Protein AF-A0AAV9F7R6-F1 (afdb_monomer)

Sequence (151 aa):
MGHPSGPFRALPHYHARNLSLARLCALHGFGSPLATPRRVFDAVLFNNEIDLLELRWRELLPHVTTFLLVESNSTFTSRPKPLFFAENQKRFEFAAPKVVYGTVALDGMPVGSDPFLLESKRRGAMNSLLRRSGIASGDLLTHNTKQVRGA

Foldseek 3Di:
DDDPPDDDDDQDQDDDPPDDPQVNCVVNVHHGDDPDDAAEEEEDEDEAPVVVVLVVCVVCVVPHQAYEYEYELADLQRHGHDRNCVVVVVSVPVCVVRYQYYYDYPPPQDRRHDSVVVVVSSVVRSVVSCVPNPDDPRHHYHYDDDPPPDD

InterPro domains:
  IPR006813 Glycosyl transferase, family 17 [PF04724] (3-141)
  IPR006813 Glycosyl transferase, family 17 [PTHR12224] (4-143)

Mean predicted aligned error: 7.44 Å

Secondary structure (DSSP, 8-state):
-PPPSS----------TTS-HHHHHHHTT--PPPSSPPPEEEEEEESS-HHHHHHHHHHHTTT-SEEEEEEESB-TTS-B---HHHHTGGGGTTTGGGEEEEEE--TTPPTT--HHHHHHHHHHHHHHHHHHTT--TT-EEEEE-------

Structure (mmCIF, N/CA/C/O backbone):
data_AF-A0AAV9F7R6-F1
#
_entry.id   AF-A0AAV9F7R6-F1
#
loop_
_atom_site.group_PDB
_atom_site.id
_atom_site.type_symbol
_atom_site.label_atom_id
_atom_site.label_alt_id
_atom_site.label_comp_id
_atom_site.label_asym_id
_atom_site.label_entity_id
_atom_site.label_seq_id
_atom_site.pdbx_PDB_ins_code
_atom_site.Cartn_x
_atom_site.Cartn_y
_atom_site.Cartn_z
_atom_site.occupancy
_atom_site.B_iso_or_equiv
_atom_site.auth_seq_id
_atom_site.auth_comp_id
_atom_site.auth_asym_id
_atom_site.auth_atom_id
_atom_site.pdbx_PDB_model_num
ATOM 1 N N . MET A 1 1 ? -32.924 -6.374 -16.889 1.00 46.91 1 MET A N 1
ATOM 2 C CA . MET A 1 1 ? -32.379 -6.103 -15.541 1.00 46.91 1 MET A CA 1
ATOM 3 C C . MET A 1 1 ? -32.627 -7.345 -14.702 1.00 46.91 1 MET A C 1
ATOM 5 O O . MET A 1 1 ? -33.774 -7.758 -14.615 1.00 46.91 1 MET A O 1
ATOM 9 N N . GLY A 1 2 ? -31.584 -8.016 -14.210 1.00 58.97 2 GLY A N 1
ATOM 10 C CA . GLY A 1 2 ? -31.755 -9.246 -13.431 1.00 58.97 2 GLY A CA 1
ATOM 11 C C . GLY A 1 2 ? -32.272 -8.920 -12.033 1.00 58.97 2 GLY A C 1
ATOM 12 O O . GLY A 1 2 ? -31.617 -8.175 -11.308 1.00 58.97 2 GLY A O 1
ATOM 13 N N . HIS A 1 3 ? -33.439 -9.453 -11.664 1.00 64.19 3 HIS A N 1
ATOM 14 C CA . HIS A 1 3 ? -33.857 -9.469 -10.265 1.00 64.19 3 HIS A CA 1
ATOM 15 C C . HIS A 1 3 ? -32.835 -10.281 -9.455 1.00 64.19 3 HIS A C 1
ATOM 17 O O . HIS A 1 3 ? -32.394 -11.330 -9.931 1.00 64.19 3 HIS A O 1
ATOM 23 N N . PRO A 1 4 ? -32.444 -9.826 -8.255 1.00 72.38 4 PRO A N 1
ATOM 24 C CA . PRO A 1 4 ? -31.583 -10.617 -7.391 1.00 72.38 4 PRO A CA 1
ATOM 25 C C . PRO A 1 4 ? -32.287 -11.941 -7.085 1.00 72.38 4 PRO A C 1
ATOM 27 O O . PRO A 1 4 ? -33.405 -11.965 -6.573 1.00 72.38 4 PRO A O 1
ATOM 30 N N . SER A 1 5 ? -31.655 -13.048 -7.470 1.00 74.25 5 SER A N 1
ATOM 31 C CA . SER A 1 5 ? -32.186 -14.390 -7.267 1.00 74.25 5 SER A CA 1
ATOM 32 C C . SER A 1 5 ? -31.980 -14.803 -5.809 1.00 74.25 5 SER A C 1
ATOM 34 O O . SER A 1 5 ? -30.871 -15.165 -5.417 1.00 74.25 5 SER A O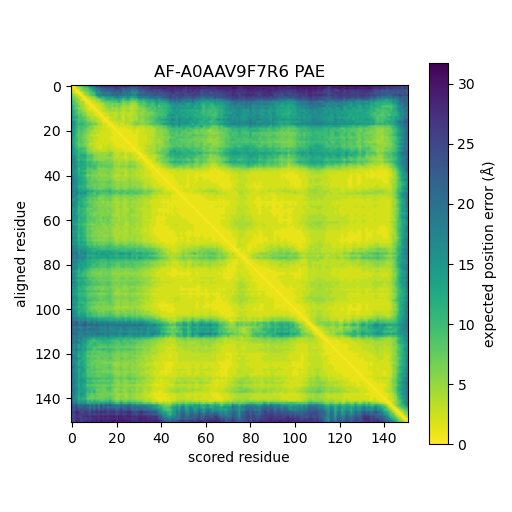 1
ATOM 36 N N . GLY A 1 6 ? -33.044 -14.727 -5.010 1.00 79.50 6 GLY A N 1
ATOM 37 C CA . GLY A 1 6 ? -33.093 -15.213 -3.629 1.00 79.50 6 GLY A CA 1
ATOM 38 C C . GLY A 1 6 ? -33.894 -14.290 -2.702 1.00 79.50 6 GLY A C 1
ATOM 39 O O . GLY A 1 6 ? -34.021 -13.097 -2.984 1.00 79.50 6 GLY A O 1
ATOM 40 N N . PRO A 1 7 ? -34.451 -14.807 -1.592 1.00 84.31 7 PRO A N 1
ATOM 41 C CA . PRO A 1 7 ? -35.088 -13.961 -0.593 1.00 84.31 7 PRO A CA 1
ATOM 42 C C . PRO A 1 7 ? -34.047 -13.035 0.047 1.00 84.31 7 PRO A C 1
ATOM 44 O O . PRO A 1 7 ? -32.967 -13.469 0.451 1.00 84.31 7 PRO A O 1
ATOM 47 N N . PHE A 1 8 ? -34.374 -11.749 0.168 1.00 84.38 8 PHE A N 1
ATOM 48 C CA . PHE A 1 8 ? -33.533 -10.810 0.900 1.00 84.38 8 PHE A CA 1
ATOM 49 C C . PHE A 1 8 ? -33.527 -11.171 2.385 1.00 84.38 8 PHE A C 1
ATOM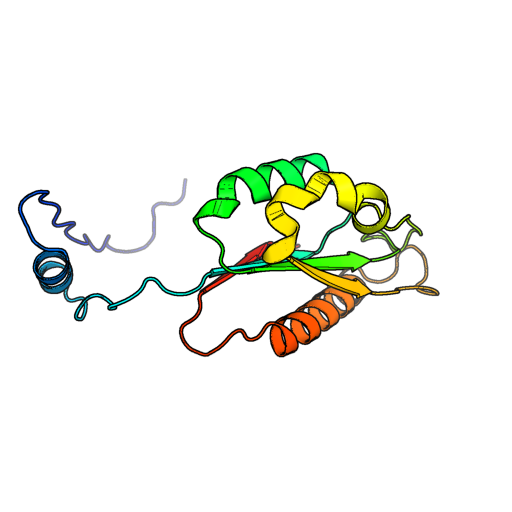 51 O O . PHE A 1 8 ? -34.572 -11.194 3.036 1.00 84.38 8 PHE A O 1
ATOM 58 N N . ARG A 1 9 ? -32.339 -11.407 2.947 1.00 86.25 9 ARG A N 1
ATOM 59 C CA . ARG A 1 9 ? -32.176 -11.505 4.397 1.00 86.25 9 ARG A CA 1
ATOM 60 C C . ARG A 1 9 ? -32.059 -10.099 4.975 1.00 86.25 9 ARG A C 1
ATOM 62 O O . ARG A 1 9 ? -31.010 -9.470 4.848 1.00 86.25 9 ARG A O 1
ATOM 69 N N . ALA A 1 10 ? -33.116 -9.619 5.621 1.00 85.56 10 ALA A N 1
ATOM 70 C CA . ALA A 1 10 ? -33.054 -8.377 6.380 1.00 85.56 10 ALA A CA 1
ATOM 71 C C . ALA A 1 10 ? -32.109 -8.554 7.581 1.00 85.56 10 ALA A C 1
ATOM 73 O O . ALA A 1 10 ? -32.312 -9.434 8.416 1.00 85.56 10 ALA A O 1
ATOM 74 N N . LEU A 1 11 ? -31.062 -7.732 7.652 1.00 82.31 11 LEU A N 1
ATOM 75 C CA . LEU A 1 11 ? -30.177 -7.644 8.810 1.00 82.31 11 LEU A CA 1
ATOM 76 C C . LEU A 1 11 ? -30.570 -6.394 9.608 1.00 82.31 11 LEU A C 1
ATOM 78 O O . LEU A 1 11 ? -30.388 -5.288 9.094 1.00 82.31 11 LEU A O 1
ATOM 82 N N . PRO A 1 12 ? -31.143 -6.529 10.817 1.00 85.81 12 PRO A N 1
ATOM 83 C CA . PRO A 1 12 ? -31.540 -5.372 11.607 1.00 85.81 12 PRO A CA 1
ATOM 84 C C . PRO A 1 12 ? -30.298 -4.589 12.041 1.00 85.81 12 PRO A C 1
ATOM 86 O O . PRO A 1 12 ? -29.378 -5.147 12.634 1.00 85.81 12 PRO A O 1
ATOM 89 N N . HIS A 1 13 ? -30.269 -3.286 11.748 1.00 85.56 13 HIS A N 1
ATOM 90 C CA . HIS A 1 13 ? -29.200 -2.409 12.210 1.00 85.56 13 HIS A CA 1
ATOM 91 C C . HIS A 1 13 ? -29.640 -1.635 13.456 1.00 85.56 13 HIS A C 1
ATOM 93 O O . HIS A 1 13 ? -30.402 -0.674 13.369 1.00 85.56 13 HIS A O 1
ATOM 99 N N . TYR A 1 14 ? -29.145 -2.042 14.623 1.00 87.81 14 TYR A N 1
ATOM 100 C CA . TYR A 1 14 ? -29.336 -1.307 15.869 1.00 87.81 14 TYR A CA 1
ATOM 101 C C . TYR A 1 14 ? -28.288 -0.196 16.000 1.00 87.81 14 TYR A C 1
ATOM 103 O O . TYR A 1 14 ? -27.092 -0.471 16.123 1.00 87.81 14 TYR A O 1
ATOM 111 N N . HIS A 1 15 ? -28.742 1.057 16.005 1.00 88.1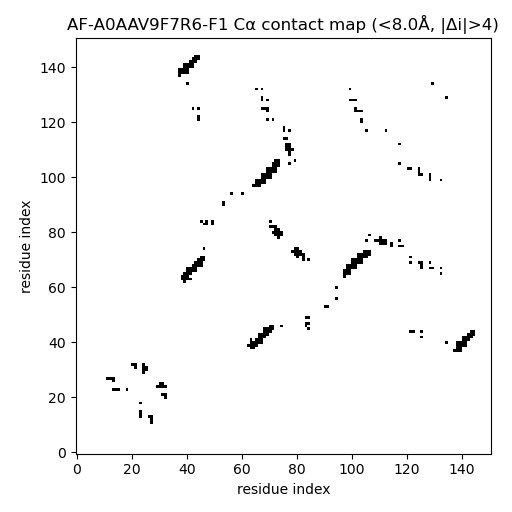2 15 HIS A N 1
ATOM 112 C CA . HIS A 1 15 ? -27.909 2.228 16.258 1.00 88.12 15 HIS A CA 1
ATOM 113 C C . HIS A 1 15 ? -28.548 3.105 17.334 1.00 88.12 15 HIS A C 1
ATOM 115 O O . HIS A 1 15 ? -29.692 3.539 17.203 1.00 88.12 15 HIS A O 1
ATOM 121 N N . ALA A 1 16 ? -27.788 3.408 18.382 1.00 90.75 16 ALA A N 1
ATOM 122 C CA . ALA A 1 16 ? -28.179 4.358 19.412 1.00 90.75 16 ALA A CA 1
ATOM 123 C C . ALA A 1 16 ? -26.925 5.001 20.008 1.00 90.75 16 ALA A C 1
ATOM 125 O O . ALA A 1 16 ? -26.053 4.301 20.516 1.00 90.75 16 ALA A O 1
ATOM 126 N N . ARG A 1 17 ? -26.851 6.337 19.980 1.00 89.12 17 ARG A N 1
ATOM 127 C CA . ARG A 1 17 ? -25.679 7.087 20.475 1.00 89.12 17 ARG A CA 1
ATOM 128 C C . ARG A 1 17 ? -25.478 6.957 21.989 1.00 89.12 17 ARG A C 1
ATOM 130 O O . ARG A 1 17 ? -24.362 7.101 22.466 1.00 89.12 17 ARG A O 1
ATOM 137 N N . ASN A 1 18 ? -26.553 6.667 22.723 1.00 95.06 18 ASN A N 1
ATOM 138 C CA . ASN A 1 18 ? -26.551 6.579 24.186 1.00 95.06 18 ASN A CA 1
ATOM 139 C C . ASN A 1 18 ? -26.258 5.158 24.703 1.00 95.06 18 ASN A C 1
ATOM 141 O O . ASN A 1 18 ? -26.366 4.911 25.901 1.00 95.06 18 ASN A O 1
ATOM 145 N N . LEU A 1 19 ? -25.933 4.209 23.819 1.00 92.56 19 LEU A N 1
ATOM 146 C CA . LEU A 1 19 ? -25.546 2.854 24.204 1.00 92.56 19 LEU A CA 1
ATOM 147 C C . LEU A 1 19 ? -24.033 2.682 24.112 1.00 92.56 19 LEU A C 1
ATOM 149 O O . LEU A 1 19 ? -23.385 3.197 23.204 1.00 92.56 19 LEU A O 1
ATOM 153 N N . SER A 1 20 ? -23.472 1.901 25.036 1.00 91.75 20 SER A N 1
ATOM 154 C CA . SER A 1 20 ? -22.066 1.514 24.955 1.00 91.75 20 SER A CA 1
ATOM 155 C C . SER A 1 20 ? -21.813 0.636 23.726 1.00 91.75 20 SER A C 1
ATOM 157 O O . SER A 1 20 ? -22.683 -0.133 23.303 1.00 91.75 20 SER A O 1
ATOM 159 N N . LEU A 1 21 ? -20.591 0.689 23.186 1.00 89.75 21 LEU A N 1
ATOM 160 C CA . LEU A 1 21 ? -20.187 -0.158 22.059 1.00 89.75 21 LEU A CA 1
ATOM 161 C C . LEU A 1 21 ? -20.378 -1.649 22.373 1.00 89.75 21 LEU A C 1
ATOM 163 O O . LEU A 1 21 ? -20.851 -2.396 21.526 1.00 89.75 21 LEU A O 1
ATOM 167 N N . ALA A 1 22 ? -20.101 -2.067 23.612 1.00 91.31 22 ALA A N 1
ATOM 168 C CA . ALA A 1 22 ? -20.334 -3.438 24.059 1.00 91.31 22 ALA A CA 1
ATOM 169 C C . ALA A 1 22 ? -21.812 -3.846 23.956 1.00 91.31 22 ALA A C 1
ATOM 171 O O . ALA A 1 22 ? -22.121 -4.948 23.502 1.00 91.31 22 ALA A O 1
ATOM 172 N N . ARG A 1 23 ? -22.738 -2.951 24.328 1.00 93.06 23 ARG A N 1
ATOM 173 C CA . ARG A 1 23 ? -24.174 -3.223 24.220 1.00 93.06 23 ARG A CA 1
ATOM 174 C C . ARG A 1 23 ? -24.636 -3.246 22.767 1.00 93.06 23 ARG A C 1
ATOM 176 O O . ARG A 1 23 ? -25.431 -4.111 22.417 1.00 93.06 23 ARG A O 1
ATOM 183 N N . LEU A 1 24 ? -24.122 -2.343 21.932 1.00 92.44 24 LEU A N 1
ATOM 184 C CA . LEU A 1 24 ? -24.386 -2.349 20.493 1.00 92.44 24 LEU A CA 1
ATOM 185 C C . LEU A 1 24 ? -23.903 -3.659 19.857 1.00 92.44 24 LEU A C 1
ATOM 187 O O . LEU A 1 24 ? -24.697 -4.330 19.210 1.00 92.44 24 LEU A O 1
ATOM 191 N N . CYS A 1 25 ? -22.658 -4.080 20.104 1.00 90.69 25 CYS A N 1
ATOM 192 C CA . CYS A 1 25 ? -22.126 -5.362 19.632 1.00 90.69 25 CYS A CA 1
ATOM 193 C C . CYS A 1 25 ? -23.027 -6.540 20.027 1.00 90.69 25 CYS A C 1
ATOM 195 O O . CYS A 1 25 ? -23.411 -7.316 19.156 1.00 90.69 25 CYS A O 1
ATOM 197 N N . ALA A 1 26 ? -23.443 -6.621 21.295 1.00 91.88 26 ALA A N 1
ATOM 198 C CA . ALA A 1 26 ? -24.332 -7.681 21.766 1.00 91.88 26 ALA A CA 1
ATOM 199 C C . ALA A 1 26 ? -25.690 -7.702 21.034 1.00 91.88 26 ALA A C 1
ATOM 201 O O . ALA A 1 26 ? -26.184 -8.778 20.710 1.00 91.88 26 ALA A O 1
ATOM 202 N N . LEU A 1 27 ? -26.274 -6.535 20.721 1.00 92.56 27 LEU A N 1
ATOM 203 C CA . LEU A 1 27 ? -27.520 -6.440 19.940 1.00 92.56 27 LEU A CA 1
ATOM 204 C C . LEU A 1 27 ? -27.362 -6.964 18.505 1.00 92.56 27 LEU A C 1
ATOM 206 O O . LEU A 1 27 ? -28.315 -7.487 17.936 1.00 92.56 27 LEU A O 1
ATOM 210 N N . HIS A 1 28 ? -26.163 -6.854 17.933 1.00 90.75 28 HIS A N 1
ATOM 211 C CA . HIS A 1 28 ? -25.826 -7.412 16.618 1.00 90.75 28 HIS A CA 1
ATOM 212 C C . HIS A 1 28 ? -25.359 -8.878 16.680 1.00 90.75 28 HIS A C 1
ATOM 214 O O . HIS A 1 28 ? -24.990 -9.445 15.654 1.00 90.75 28 HIS A O 1
ATOM 220 N N . GLY A 1 29 ? -25.339 -9.500 17.866 1.00 90.75 29 GLY A N 1
ATOM 221 C CA . GLY A 1 29 ? -24.778 -10.841 18.064 1.00 90.75 29 GLY A CA 1
ATOM 222 C C . GLY A 1 29 ? -23.252 -10.899 17.911 1.00 90.75 29 GLY A C 1
ATOM 223 O O . GLY A 1 29 ? -22.689 -11.975 17.715 1.00 90.75 29 GLY A O 1
ATOM 224 N N . PHE A 1 30 ? -22.572 -9.753 17.975 1.00 90.75 30 PHE A N 1
ATOM 225 C CA . PHE A 1 30 ? -21.116 -9.670 17.960 1.00 90.75 30 PHE A CA 1
ATOM 226 C C . PHE A 1 30 ? -20.547 -9.882 19.366 1.00 90.75 30 PHE A C 1
ATOM 228 O O . PHE A 1 30 ? -21.178 -9.553 20.371 1.00 90.75 30 PHE A O 1
ATOM 235 N N . GLY A 1 31 ? -19.322 -10.409 19.429 1.00 88.38 31 GLY A N 1
ATOM 236 C CA . GLY A 1 31 ? -18.577 -10.522 20.681 1.00 88.38 31 GLY A CA 1
ATOM 237 C C . GLY A 1 31 ? -18.207 -9.161 21.278 1.00 88.38 31 GLY A C 1
ATOM 238 O O . GLY 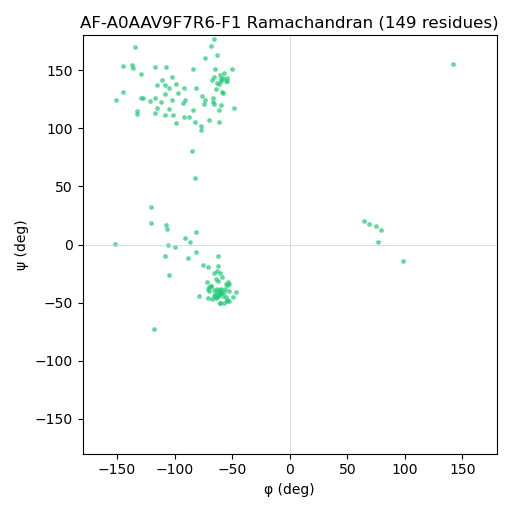A 1 31 ? -18.450 -8.107 20.686 1.00 88.38 31 GLY A O 1
ATOM 239 N N . SER A 1 32 ? -17.585 -9.190 22.458 1.00 89.12 32 SER A N 1
ATOM 240 C CA . SER A 1 32 ? -17.092 -7.981 23.119 1.00 89.12 32 SER A CA 1
ATOM 241 C C . SER A 1 32 ? -16.149 -7.186 22.205 1.00 89.12 32 SER A C 1
ATOM 243 O O . SER A 1 32 ? -15.329 -7.788 21.503 1.00 89.12 32 SER A O 1
ATOM 245 N N . PRO A 1 33 ? -16.235 -5.844 22.208 1.00 87.62 33 PRO A N 1
ATOM 246 C CA . PRO A 1 33 ? -15.336 -5.011 21.427 1.00 87.62 33 PRO A CA 1
ATOM 247 C C . PRO A 1 33 ? -13.886 -5.234 21.863 1.00 87.62 33 PRO A C 1
ATOM 249 O O . PRO A 1 33 ? -13.599 -5.471 23.038 1.00 87.62 33 PRO A O 1
ATOM 252 N N . LEU A 1 34 ? -12.971 -5.154 20.900 1.00 85.44 34 LEU A N 1
ATOM 253 C CA . LEU A 1 34 ? -11.541 -5.242 21.171 1.00 85.44 34 LEU A CA 1
ATOM 254 C C . LEU A 1 34 ? -11.090 -4.037 22.006 1.00 85.44 34 LEU A C 1
ATOM 256 O O . LEU A 1 34 ? -11.567 -2.922 21.795 1.00 85.44 34 LEU A O 1
ATOM 260 N N . ALA A 1 35 ? -10.140 -4.260 22.917 1.00 86.75 35 ALA A N 1
ATOM 261 C CA . ALA A 1 35 ? -9.553 -3.192 23.730 1.00 86.75 35 ALA A CA 1
ATOM 262 C C . ALA A 1 35 ? -8.822 -2.145 22.872 1.00 86.75 35 ALA A C 1
ATOM 264 O O . ALA A 1 35 ? -8.803 -0.964 23.209 1.00 86.75 35 ALA A O 1
ATOM 265 N N . THR A 1 36 ? -8.247 -2.576 21.748 1.00 87.00 36 THR A N 1
ATOM 266 C CA . THR A 1 36 ? -7.618 -1.713 20.750 1.00 87.00 36 THR A CA 1
ATOM 267 C C . THR A 1 36 ? -8.154 -2.039 19.353 1.00 87.00 36 THR A C 1
ATOM 269 O O . THR A 1 36 ? -8.469 -3.199 19.064 1.00 87.00 36 THR A O 1
ATOM 272 N N . PRO A 1 37 ? -8.273 -1.040 18.459 1.00 88.94 37 PRO A N 1
ATOM 273 C CA . PRO A 1 37 ? -8.573 -1.295 17.056 1.00 88.94 37 PRO A CA 1
ATOM 274 C C . PRO A 1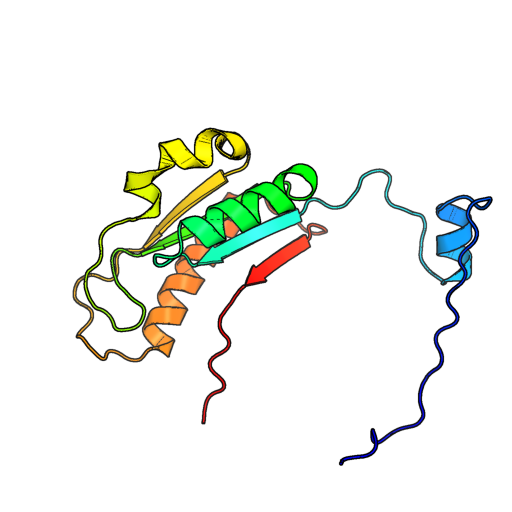 37 ? -7.536 -2.233 16.428 1.00 88.94 37 PRO A C 1
ATOM 276 O O . PRO A 1 37 ? -6.354 -2.193 16.775 1.00 88.94 37 PRO A O 1
ATOM 279 N N . ARG A 1 38 ? -7.972 -3.061 15.471 1.00 93.69 38 ARG A N 1
ATOM 280 C CA . ARG A 1 38 ? -7.055 -3.905 14.690 1.00 93.69 38 ARG A CA 1
ATOM 281 C C . ARG A 1 38 ? -6.056 -3.026 13.942 1.00 93.69 38 ARG A C 1
ATOM 283 O O . ARG A 1 38 ? -6.435 -1.976 13.421 1.00 93.69 38 ARG A O 1
ATOM 290 N N . ARG A 1 39 ? -4.803 -3.477 13.846 1.00 96.31 39 ARG A N 1
ATOM 291 C CA . ARG A 1 39 ? -3.814 -2.804 12.999 1.00 96.31 39 ARG A CA 1
ATOM 292 C C . ARG A 1 39 ? -4.213 -2.982 11.543 1.00 96.31 39 ARG A C 1
ATOM 294 O O . ARG A 1 39 ? -4.694 -4.047 11.152 1.00 96.31 39 ARG A O 1
ATOM 301 N N . VAL A 1 40 ? -4.011 -1.937 10.754 1.00 97.38 40 VAL A N 1
ATOM 302 C CA . VAL A 1 40 ? -4.363 -1.920 9.334 1.00 97.38 40 VAL A CA 1
ATOM 303 C C . VAL A 1 40 ? -3.092 -1.748 8.519 1.00 97.38 40 VAL A C 1
ATOM 305 O O . VAL A 1 40 ? -2.328 -0.810 8.739 1.00 97.38 40 VAL A O 1
ATOM 308 N N . PHE A 1 41 ? -2.874 -2.651 7.576 1.00 97.94 41 PHE A N 1
ATOM 309 C CA . PHE A 1 41 ? -1.784 -2.606 6.614 1.00 97.94 41 PHE A CA 1
ATOM 310 C C . PHE A 1 41 ? -2.356 -2.272 5.243 1.00 97.94 41 PHE A C 1
ATOM 312 O O . PHE A 1 41 ? -3.290 -2.937 4.799 1.00 97.94 41 PHE A O 1
ATOM 319 N N . ASP A 1 42 ? -1.786 -1.278 4.567 1.00 97.25 42 ASP A N 1
ATOM 320 C CA . ASP A 1 42 ? -2.176 -0.918 3.205 1.00 97.25 42 ASP A CA 1
ATOM 321 C C . ASP A 1 42 ? -1.094 -1.317 2.208 1.00 97.25 42 ASP A C 1
ATOM 323 O O . ASP A 1 42 ? -0.007 -0.749 2.217 1.00 97.25 42 ASP A O 1
ATOM 327 N N . ALA A 1 43 ? -1.381 -2.305 1.363 1.00 96.81 43 ALA A N 1
ATOM 328 C CA . ALA A 1 43 ? -0.451 -2.853 0.386 1.00 96.81 43 ALA A CA 1
ATOM 329 C C . ALA A 1 43 ? -0.737 -2.346 -1.032 1.00 96.81 43 ALA A C 1
ATOM 331 O O . ALA A 1 43 ? -1.827 -2.549 -1.580 1.00 96.81 43 ALA A O 1
ATOM 332 N N . VAL A 1 44 ? 0.283 -1.748 -1.652 1.00 95.25 44 VAL A N 1
ATOM 333 C CA . VAL A 1 44 ? 0.216 -1.152 -2.989 1.00 95.25 44 VAL A CA 1
ATOM 334 C C . VAL A 1 44 ? 1.339 -1.689 -3.879 1.00 95.25 44 VAL A C 1
ATOM 336 O O . VAL A 1 44 ? 2.523 -1.611 -3.545 1.00 95.25 44 VAL A O 1
ATOM 339 N N . LEU A 1 45 ? 0.957 -2.215 -5.045 1.00 93.56 45 LEU A N 1
ATOM 340 C CA . LEU A 1 45 ? 1.865 -2.432 -6.172 1.00 93.56 45 LEU A CA 1
ATOM 341 C C . LEU A 1 45 ? 1.908 -1.143 -6.998 1.00 93.56 45 LEU A C 1
ATOM 343 O O . LEU A 1 45 ? 0.920 -0.788 -7.637 1.00 93.56 45 LEU A O 1
ATOM 347 N N . PHE A 1 46 ? 3.030 -0.434 -6.957 1.00 93.75 46 PHE A N 1
ATOM 348 C CA . PHE A 1 46 ? 3.155 0.914 -7.497 1.00 93.75 46 PHE A CA 1
ATOM 349 C C . PHE A 1 46 ? 3.790 0.939 -8.889 1.00 93.75 46 PHE A C 1
ATOM 351 O O . PHE A 1 46 ? 4.765 0.227 -9.154 1.00 93.75 46 PHE A O 1
ATOM 358 N N . ASN A 1 47 ? 3.241 1.779 -9.774 1.00 91.25 47 ASN A N 1
ATOM 359 C CA . ASN A 1 47 ? 3.752 1.971 -11.125 1.00 91.25 47 ASN A CA 1
ATOM 360 C C . ASN A 1 47 ? 4.229 3.405 -11.376 1.00 91.25 47 ASN A C 1
ATOM 362 O O . ASN A 1 47 ? 5.436 3.592 -11.494 1.00 91.25 47 ASN A O 1
ATOM 366 N N . ASN A 1 48 ? 3.331 4.385 -11.499 1.00 92.00 48 ASN A N 1
ATOM 367 C CA . ASN A 1 48 ? 3.697 5.780 -11.801 1.00 92.00 48 ASN A CA 1
ATOM 368 C C . ASN A 1 48 ? 2.716 6.828 -11.245 1.00 92.00 48 ASN A C 1
ATOM 370 O O . ASN A 1 48 ? 2.911 8.024 -11.445 1.00 92.00 48 ASN A O 1
ATOM 374 N N . GLU A 1 49 ? 1.662 6.406 -10.554 1.00 93.50 49 GLU A N 1
ATOM 375 C CA . GLU A 1 49 ? 0.568 7.255 -10.097 1.00 93.50 49 GLU A CA 1
ATOM 376 C C . GLU A 1 49 ? 0.915 7.993 -8.786 1.00 93.50 49 GLU A C 1
ATOM 378 O O . GLU A 1 49 ? 0.232 7.830 -7.774 1.00 93.50 49 GLU A O 1
ATOM 383 N N . ILE A 1 50 ? 2.003 8.779 -8.780 1.00 96.00 50 ILE A N 1
ATOM 384 C CA . ILE A 1 50 ? 2.553 9.427 -7.570 1.00 96.00 50 ILE A CA 1
ATOM 385 C C . ILE A 1 50 ? 1.493 10.279 -6.857 1.00 96.00 50 ILE A C 1
ATOM 387 O O . ILE A 1 50 ? 1.348 10.178 -5.640 1.00 96.00 50 ILE A O 1
ATOM 391 N N . ASP A 1 51 ? 0.721 11.075 -7.598 1.00 96.62 51 ASP A N 1
ATOM 392 C CA . ASP A 1 51 ? -0.272 11.978 -7.004 1.00 96.62 51 ASP A CA 1
ATOM 393 C C . ASP A 1 51 ? -1.435 11.211 -6.359 1.00 96.62 51 ASP A C 1
ATOM 395 O O . ASP A 1 51 ? -1.918 11.583 -5.290 1.00 96.62 51 ASP A O 1
ATOM 399 N N . LEU A 1 52 ? -1.844 10.087 -6.960 1.00 96.56 52 LEU A N 1
ATOM 400 C CA . LEU A 1 52 ? -2.866 9.213 -6.382 1.00 96.56 52 LEU A CA 1
ATOM 401 C C . LEU A 1 52 ? -2.344 8.485 -5.143 1.00 96.56 52 LEU A C 1
ATOM 403 O O . LEU A 1 52 ? -3.104 8.291 -4.194 1.00 96.56 52 LEU A O 1
ATOM 407 N N . LEU A 1 53 ? -1.066 8.094 -5.133 1.00 96.88 53 LEU A N 1
ATOM 408 C CA . LEU A 1 53 ? -0.438 7.504 -3.954 1.00 96.88 53 LEU A CA 1
ATOM 409 C C . LEU A 1 53 ? -0.385 8.517 -2.805 1.00 96.88 53 LEU A C 1
ATOM 411 O O . LEU A 1 53 ? -0.763 8.176 -1.686 1.00 96.88 53 LEU A O 1
ATOM 415 N N . GLU A 1 54 ? 0.027 9.758 -3.081 1.00 97.81 54 GLU A N 1
ATOM 416 C CA . GLU A 1 54 ? 0.068 10.825 -2.077 1.00 97.81 54 GLU A CA 1
ATOM 417 C C . GLU A 1 54 ? -1.326 11.112 -1.515 1.00 97.81 54 GLU A C 1
ATOM 419 O O . GLU A 1 54 ? -1.499 11.091 -0.296 1.00 97.81 54 GLU A O 1
ATOM 424 N N . LEU A 1 55 ? -2.328 11.310 -2.380 1.00 98.00 55 LEU A N 1
ATOM 425 C CA . LEU A 1 55 ? -3.710 11.536 -1.954 1.00 98.00 55 LEU A CA 1
ATOM 426 C C . LEU A 1 55 ? -4.214 10.374 -1.092 1.00 98.00 55 LEU A C 1
ATOM 428 O O . LEU A 1 55 ? -4.690 10.588 0.021 1.00 98.00 55 LEU A O 1
ATOM 432 N N . ARG A 1 56 ? -4.044 9.133 -1.566 1.00 96.81 56 ARG A N 1
ATOM 433 C CA . ARG A 1 56 ? -4.428 7.929 -0.821 1.00 96.81 56 ARG A CA 1
ATOM 434 C C . ARG A 1 56 ? -3.787 7.908 0.563 1.00 96.81 56 ARG A C 1
ATOM 436 O O . ARG A 1 56 ? -4.471 7.630 1.542 1.00 96.81 56 ARG A O 1
ATOM 443 N N . TRP A 1 57 ? -2.485 8.158 0.659 1.00 97.62 57 TRP A N 1
ATOM 444 C CA . TRP A 1 57 ? -1.777 8.079 1.933 1.00 97.62 57 TRP A CA 1
ATOM 445 C C . TRP A 1 57 ? -2.126 9.224 2.870 1.00 97.62 57 TRP A C 1
ATOM 447 O O . TRP A 1 57 ? -2.178 8.984 4.069 1.00 97.62 57 TRP A O 1
ATOM 457 N N . ARG A 1 58 ? -2.428 10.425 2.365 1.00 98.19 58 ARG A N 1
ATOM 458 C CA . ARG A 1 58 ? -2.937 11.526 3.196 1.00 98.19 58 ARG A CA 1
ATOM 459 C C . ARG A 1 58 ? -4.292 11.190 3.816 1.00 98.19 58 ARG A C 1
ATOM 461 O O . ARG A 1 58 ? -4.447 11.358 5.021 1.00 98.19 58 ARG A O 1
ATOM 468 N N . GLU A 1 59 ? -5.215 10.642 3.029 1.00 98.00 59 GLU A N 1
ATOM 469 C CA . GLU A 1 59 ? -6.537 10.215 3.510 1.00 98.00 59 GLU A CA 1
ATOM 470 C C . GLU A 1 59 ? -6.446 9.047 4.505 1.00 98.00 59 GLU A C 1
ATOM 472 O O . GLU A 1 59 ? -7.157 8.992 5.507 1.00 98.00 59 GLU A O 1
ATOM 477 N N . LEU A 1 60 ? -5.541 8.097 4.254 1.00 97.38 60 LEU A N 1
ATOM 478 C CA . LEU A 1 60 ? -5.415 6.887 5.067 1.00 97.38 60 LEU A CA 1
ATOM 479 C C . LEU A 1 60 ? -4.470 7.028 6.268 1.00 97.38 60 LEU A C 1
ATOM 481 O O . LEU A 1 60 ? -4.478 6.158 7.142 1.00 97.38 60 LEU A O 1
ATOM 485 N N . LEU A 1 61 ? -3.676 8.101 6.350 1.00 97.94 61 LEU A N 1
ATOM 486 C CA . LEU A 1 61 ? -2.654 8.302 7.383 1.00 97.94 61 LEU A CA 1
ATOM 487 C C . LEU A 1 61 ? -3.147 8.071 8.825 1.00 97.94 61 LEU A C 1
ATOM 489 O O . LEU A 1 61 ? -2.424 7.402 9.574 1.00 97.94 61 LEU A O 1
ATOM 493 N N . PRO A 1 62 ? -4.327 8.569 9.257 1.00 97.12 62 PRO A N 1
ATOM 494 C CA . PRO A 1 62 ? -4.788 8.364 10.631 1.00 97.12 62 PRO A CA 1
ATOM 495 C C . PRO A 1 62 ? -5.304 6.942 10.896 1.00 97.12 62 PRO A C 1
ATOM 497 O O . PRO A 1 62 ? -5.397 6.536 12.052 1.00 97.12 62 PRO A O 1
ATOM 500 N N . HIS A 1 63 ? -5.621 6.174 9.852 1.00 95.88 63 HIS A N 1
ATOM 501 C CA . HIS A 1 63 ? -6.284 4.872 9.965 1.00 95.88 63 HIS A CA 1
ATOM 502 C C . HIS A 1 63 ? -5.345 3.689 9.724 1.00 95.88 63 HIS A C 1
ATOM 504 O O . HIS A 1 63 ? -5.581 2.597 10.239 1.00 95.88 63 HIS A O 1
ATOM 510 N N . VAL A 1 64 ? -4.278 3.895 8.955 1.00 97.12 64 VAL A N 1
ATOM 511 C CA . VAL A 1 64 ? -3.323 2.847 8.593 1.00 97.12 64 VAL A CA 1
ATOM 512 C C . VAL A 1 64 ? -2.169 2.802 9.589 1.00 97.12 64 VAL A C 1
ATOM 514 O O . VAL A 1 64 ? -1.595 3.822 9.978 1.00 97.12 64 VAL A O 1
ATOM 517 N N . THR A 1 65 ? -1.822 1.590 10.011 1.00 97.56 65 THR A N 1
ATOM 518 C CA . THR A 1 65 ? -0.658 1.300 10.849 1.00 97.56 65 THR A CA 1
ATOM 519 C C . THR A 1 65 ? 0.617 1.275 10.015 1.00 97.56 65 THR A C 1
ATOM 521 O O . THR A 1 65 ? 1.613 1.873 10.415 1.00 97.56 65 THR A O 1
ATOM 524 N N . THR A 1 66 ? 0.585 0.625 8.849 1.00 98.00 66 THR A N 1
ATOM 525 C CA . THR A 1 66 ? 1.755 0.493 7.973 1.00 98.00 66 THR A CA 1
ATOM 526 C C . THR A 1 66 ? 1.354 0.521 6.503 1.00 98.00 66 THR A C 1
ATOM 528 O O . THR A 1 66 ? 0.467 -0.217 6.077 1.00 98.00 66 THR A O 1
ATOM 531 N N . PHE A 1 67 ? 2.045 1.339 5.718 1.00 97.88 67 PHE A N 1
ATOM 532 C CA . PHE A 1 67 ? 1.970 1.347 4.265 1.00 97.88 67 PHE A CA 1
ATOM 533 C C . PHE A 1 67 ? 3.055 0.435 3.695 1.00 97.88 67 PHE A C 1
ATOM 535 O O . PHE A 1 67 ? 4.241 0.629 3.945 1.00 97.88 67 PHE A O 1
ATOM 542 N N . LEU A 1 68 ? 2.647 -0.566 2.925 1.00 97.88 68 LEU A N 1
ATOM 543 C CA . LEU A 1 68 ? 3.511 -1.507 2.227 1.00 97.88 68 LEU A CA 1
ATOM 544 C C . LEU A 1 68 ? 3.528 -1.148 0.747 1.00 97.88 68 LEU A C 1
ATOM 546 O O . LEU A 1 68 ? 2.507 -1.239 0.066 1.00 97.88 68 LEU A O 1
ATOM 550 N N . LEU A 1 69 ? 4.692 -0.769 0.237 1.00 97.19 69 LEU A N 1
ATOM 551 C CA . LEU A 1 69 ? 4.844 -0.336 -1.145 1.00 97.19 69 LEU A CA 1
ATOM 552 C C . LEU A 1 69 ? 5.852 -1.226 -1.864 1.00 97.19 69 LEU A C 1
ATOM 554 O O . LEU A 1 69 ? 7.001 -1.327 -1.440 1.00 97.19 69 LEU A O 1
ATOM 558 N N . VAL A 1 70 ? 5.434 -1.844 -2.969 1.00 96.81 70 VAL A N 1
ATOM 559 C CA . VAL A 1 70 ? 6.353 -2.510 -3.899 1.00 96.81 70 VAL A CA 1
ATOM 560 C C . VAL A 1 70 ? 6.390 -1.742 -5.206 1.00 96.81 70 VAL A C 1
ATOM 562 O O . VAL A 1 70 ? 5.362 -1.606 -5.866 1.00 96.81 70 VAL A O 1
ATOM 565 N N . GLU A 1 71 ? 7.577 -1.304 -5.612 1.00 95.81 71 GLU A N 1
ATOM 566 C CA . GLU A 1 71 ? 7.809 -0.673 -6.911 1.00 95.81 71 GLU A CA 1
ATOM 567 C C . GLU A 1 71 ? 8.644 -1.579 -7.828 1.00 95.81 71 GLU A C 1
ATOM 569 O O . GLU A 1 71 ? 9.573 -2.254 -7.390 1.00 95.81 71 GLU A O 1
ATOM 574 N N . SER A 1 72 ? 8.327 -1.599 -9.123 1.00 94.38 72 SER A N 1
ATOM 575 C CA . SER A 1 72 ? 9.159 -2.264 -10.134 1.00 94.38 72 SER A CA 1
ATOM 576 C C . SER A 1 72 ? 9.898 -1.254 -11.004 1.00 94.38 72 SER A C 1
ATOM 578 O O . SER A 1 72 ? 9.386 -0.166 -11.244 1.00 94.38 72 SER A O 1
ATOM 580 N N . ASN A 1 73 ? 11.051 -1.639 -11.550 1.00 93.56 73 ASN A N 1
ATOM 581 C CA . ASN A 1 73 ? 11.759 -0.900 -12.604 1.00 93.56 73 ASN A CA 1
ATOM 582 C C . ASN A 1 73 ? 11.196 -1.162 -14.019 1.00 93.56 73 ASN A C 1
ATOM 584 O O . ASN A 1 73 ? 11.799 -0.789 -15.023 1.00 93.56 73 ASN A O 1
ATOM 588 N N . SER A 1 74 ? 10.033 -1.814 -14.117 1.00 90.00 74 SER A N 1
ATOM 589 C CA . SER A 1 74 ? 9.319 -2.025 -15.377 1.00 90.00 74 SER A CA 1
ATOM 590 C C . SER A 1 74 ? 7.818 -1.762 -15.242 1.00 90.00 74 SER A C 1
ATOM 592 O O . SER A 1 74 ? 7.219 -1.952 -14.175 1.00 90.00 74 SER A O 1
ATOM 594 N N . THR A 1 75 ? 7.188 -1.360 -16.344 1.00 84.62 75 THR A N 1
ATOM 595 C CA . THR A 1 75 ? 5.731 -1.265 -16.474 1.00 84.62 75 THR A CA 1
ATOM 596 C C . THR A 1 75 ? 5.080 -2.653 -16.466 1.00 84.62 75 THR A C 1
ATOM 598 O O . THR A 1 75 ? 5.740 -3.687 -16.613 1.00 84.62 75 THR A O 1
ATOM 601 N N . PHE A 1 76 ? 3.748 -2.698 -16.380 1.00 77.94 76 PHE A N 1
ATOM 602 C CA . PHE A 1 76 ? 2.972 -3.940 -16.519 1.00 77.94 76 PHE A CA 1
ATOM 603 C C . PHE A 1 76 ? 3.093 -4.618 -17.898 1.00 77.94 76 PHE A C 1
ATOM 605 O O . PHE A 1 76 ? 2.660 -5.752 -18.047 1.00 77.94 76 PHE A O 1
ATOM 612 N N . THR A 1 77 ? 3.698 -3.953 -18.887 1.00 80.06 77 THR A N 1
ATOM 613 C CA . THR A 1 77 ? 3.959 -4.477 -20.241 1.00 80.06 77 THR A CA 1
ATOM 614 C C . THR A 1 77 ? 5.445 -4.784 -20.483 1.00 80.06 77 THR A C 1
ATOM 616 O O . THR A 1 77 ? 5.870 -4.914 -21.632 1.00 80.06 77 THR A O 1
ATOM 619 N N . SER A 1 78 ? 6.241 -4.879 -19.408 1.00 82.69 78 SER A N 1
ATOM 620 C CA . SER A 1 78 ? 7.700 -5.106 -19.417 1.00 82.69 78 SER A CA 1
ATOM 621 C C . SER A 1 78 ? 8.539 -3.988 -20.039 1.00 82.69 78 SER A C 1
ATOM 623 O O . SER A 1 78 ? 9.680 -4.221 -20.428 1.00 82.69 78 SER A O 1
ATOM 625 N N . ARG A 1 79 ? 8.022 -2.760 -20.147 1.00 86.75 79 ARG A N 1
ATOM 626 C CA . ARG A 1 79 ? 8.856 -1.631 -20.587 1.00 86.75 79 ARG A CA 1
ATOM 627 C C . ARG A 1 79 ? 9.676 -1.105 -19.408 1.00 86.75 79 ARG A C 1
ATOM 629 O O . ARG A 1 79 ? 9.081 -0.917 -18.347 1.00 86.75 79 ARG A O 1
ATOM 636 N N . PRO A 1 80 ? 10.983 -0.836 -19.562 1.00 90.62 80 PRO A N 1
ATOM 637 C CA . PRO A 1 80 ? 11.773 -0.197 -18.514 1.00 90.62 80 PRO A CA 1
ATOM 638 C C . PRO A 1 80 ? 11.144 1.126 -18.066 1.00 90.62 80 PRO A C 1
ATOM 640 O O . PRO A 1 80 ? 10.623 1.882 -18.890 1.00 90.62 80 PRO A O 1
ATOM 643 N N . LYS A 1 81 ? 11.182 1.401 -16.762 1.00 91.25 81 LYS A N 1
ATOM 644 C CA . LYS A 1 81 ? 10.741 2.668 -16.174 1.00 91.25 81 LYS A CA 1
ATOM 645 C C . LYS A 1 81 ? 11.628 3.048 -14.982 1.00 91.25 81 LYS A C 1
ATOM 647 O O . LYS A 1 81 ? 12.149 2.150 -14.317 1.00 91.25 81 LYS A O 1
ATOM 652 N N . PRO A 1 82 ? 11.755 4.346 -14.665 1.00 94.06 82 PRO A N 1
ATOM 653 C CA . PRO A 1 82 ? 12.383 4.766 -13.421 1.00 94.06 82 PRO A CA 1
ATOM 654 C C . PRO A 1 82 ? 11.598 4.282 -12.192 1.00 94.06 82 PRO A C 1
ATOM 656 O O . PRO A 1 82 ? 10.417 3.899 -12.260 1.00 94.06 82 PRO A O 1
ATOM 659 N N . LEU A 1 83 ? 12.279 4.308 -11.048 1.00 95.94 83 LEU A N 1
ATOM 660 C CA . LEU A 1 83 ? 11.671 4.091 -9.740 1.00 95.94 83 LEU A CA 1
ATOM 661 C C . LEU A 1 83 ? 11.096 5.426 -9.249 1.00 95.94 83 LEU A C 1
ATOM 663 O O . LEU A 1 83 ? 11.714 6.151 -8.473 1.00 95.94 83 LEU A O 1
ATOM 667 N N . PHE A 1 84 ? 9.911 5.757 -9.756 1.00 96.38 84 PHE A N 1
ATOM 668 C CA . PHE A 1 84 ? 9.183 6.990 -9.485 1.00 96.38 84 PHE A CA 1
ATOM 669 C C . PHE A 1 84 ? 8.995 7.262 -7.989 1.00 96.38 84 PHE A C 1
ATOM 671 O O . PHE A 1 84 ? 9.127 8.411 -7.574 1.00 96.38 84 PHE A O 1
ATOM 678 N N . PHE A 1 85 ? 8.706 6.250 -7.160 1.00 97.25 85 PHE A N 1
ATOM 679 C CA . PHE A 1 85 ? 8.596 6.475 -5.715 1.00 97.25 85 PHE A CA 1
ATOM 680 C C . PHE A 1 85 ? 9.970 6.749 -5.110 1.00 97.25 85 PHE A C 1
ATOM 682 O O . PHE A 1 85 ? 10.119 7.714 -4.360 1.00 97.25 85 PHE A O 1
ATOM 689 N N . ALA A 1 86 ? 10.981 5.948 -5.467 1.00 97.44 86 ALA A N 1
ATOM 690 C CA . ALA A 1 86 ? 12.340 6.123 -4.957 1.00 97.44 86 ALA A CA 1
ATOM 691 C C . ALA A 1 86 ? 12.900 7.528 -5.244 1.00 97.44 86 ALA A C 1
ATOM 693 O O . ALA A 1 86 ? 13.504 8.127 -4.355 1.00 97.44 86 ALA A O 1
ATOM 694 N N . GLU A 1 87 ? 12.648 8.059 -6.442 1.00 97.75 87 GLU A N 1
ATOM 695 C CA . GLU A 1 87 ? 13.055 9.403 -6.877 1.00 97.75 87 GLU A CA 1
ATOM 696 C C . GLU A 1 87 ? 12.276 10.533 -6.180 1.00 97.75 87 GLU A C 1
ATOM 698 O O . GLU A 1 87 ? 12.739 11.671 -6.140 1.00 97.75 87 GLU A O 1
ATOM 703 N N . ASN A 1 88 ? 11.110 10.235 -5.597 1.00 97.50 88 ASN A N 1
ATOM 704 C CA . ASN A 1 88 ? 10.197 11.222 -5.013 1.00 97.50 88 ASN A CA 1
ATOM 705 C C . ASN A 1 88 ? 9.922 10.999 -3.516 1.00 97.50 88 ASN A C 1
ATOM 707 O O . ASN A 1 88 ? 8.963 11.561 -2.986 1.00 97.50 88 ASN A O 1
ATOM 711 N N . GLN A 1 89 ? 10.759 10.233 -2.803 1.00 96.00 89 GLN A N 1
ATOM 712 C CA . GLN A 1 89 ? 10.548 9.900 -1.382 1.00 96.00 89 GLN A CA 1
ATOM 713 C C . GLN A 1 89 ? 10.332 11.128 -0.488 1.00 96.00 89 GLN A C 1
ATOM 715 O O . GLN A 1 89 ? 9.539 11.067 0.449 1.00 96.00 89 GLN A O 1
ATOM 720 N N . LYS A 1 90 ? 10.960 12.263 -0.823 1.00 97.56 90 LYS A N 1
ATOM 721 C CA . LYS A 1 90 ? 10.779 13.538 -0.116 1.00 97.56 90 LYS A CA 1
ATOM 722 C C . LYS A 1 90 ? 9.306 13.973 -0.030 1.00 97.56 90 LYS A C 1
ATOM 724 O O . LYS A 1 90 ? 8.884 14.514 0.985 1.00 97.56 90 LYS A O 1
ATOM 729 N N . ARG A 1 91 ? 8.488 13.692 -1.058 1.00 97.50 91 ARG A N 1
ATOM 730 C CA . ARG A 1 91 ? 7.041 13.999 -1.054 1.00 97.50 91 ARG A CA 1
ATOM 731 C C . ARG A 1 91 ? 6.276 13.232 0.028 1.00 97.50 91 ARG A C 1
ATOM 733 O O . ARG A 1 91 ? 5.217 13.678 0.454 1.00 97.50 91 ARG A O 1
ATOM 740 N N . PHE A 1 92 ? 6.814 12.103 0.485 1.00 98.00 92 PHE A N 1
ATOM 741 C CA . PHE A 1 92 ? 6.168 11.175 1.412 1.00 98.00 92 PHE A CA 1
ATOM 742 C C . PHE A 1 92 ? 6.758 11.217 2.827 1.00 98.00 92 PHE A C 1
ATOM 744 O O . PHE A 1 92 ? 6.439 10.352 3.643 1.00 98.00 92 PHE A O 1
ATOM 751 N N . GLU A 1 93 ? 7.568 12.230 3.160 1.00 97.81 93 GLU A N 1
ATOM 752 C CA . GLU A 1 93 ? 8.139 12.407 4.508 1.00 97.81 93 GLU A CA 1
ATOM 753 C C . GLU A 1 93 ? 7.065 12.380 5.608 1.00 97.81 93 GLU A C 1
ATOM 755 O O . GLU A 1 93 ? 7.282 11.803 6.671 1.00 97.81 93 GLU A O 1
ATOM 760 N N . PHE A 1 94 ? 5.863 12.897 5.321 1.00 98.12 94 PHE A N 1
ATOM 761 C CA . PHE A 1 94 ? 4.720 12.877 6.242 1.00 98.12 94 PHE A CA 1
ATOM 762 C C . PHE A 1 94 ? 4.265 11.463 6.651 1.00 98.12 94 PHE A C 1
ATOM 764 O O . PHE A 1 94 ? 3.643 11.295 7.699 1.00 98.12 94 PHE A O 1
ATOM 771 N N . ALA A 1 95 ? 4.542 10.451 5.824 1.00 97.94 95 ALA A N 1
ATOM 772 C CA . ALA A 1 95 ? 4.169 9.059 6.055 1.00 97.94 95 ALA A CA 1
ATOM 773 C C . ALA A 1 95 ? 5.370 8.169 6.399 1.00 97.94 95 ALA A C 1
ATOM 775 O O . ALA A 1 95 ? 5.155 7.037 6.829 1.00 97.94 95 ALA A O 1
ATOM 776 N N . ALA A 1 96 ? 6.608 8.658 6.255 1.00 96.81 96 ALA A N 1
ATOM 777 C CA . ALA A 1 96 ? 7.838 7.870 6.361 1.00 96.81 96 ALA A CA 1
ATOM 778 C C . ALA A 1 96 ? 7.912 6.921 7.579 1.00 96.81 96 ALA A C 1
ATOM 780 O O . ALA A 1 96 ? 8.286 5.765 7.381 1.00 96.81 96 ALA A O 1
ATOM 781 N N . PRO A 1 97 ? 7.475 7.304 8.801 1.00 97.56 97 PRO A N 1
ATOM 782 C CA . PRO A 1 97 ? 7.501 6.400 9.957 1.00 97.56 97 PRO A CA 1
ATOM 783 C C . PRO A 1 97 ? 6.622 5.147 9.813 1.00 97.56 97 PRO A C 1
ATOM 785 O O . PRO A 1 97 ? 6.789 4.187 10.560 1.00 97.56 97 PRO A O 1
ATOM 788 N N . LYS A 1 98 ? 5.658 5.162 8.886 1.00 97.69 98 LYS A N 1
ATOM 789 C CA . LYS A 1 98 ? 4.710 4.071 8.633 1.00 97.69 98 LYS A CA 1
ATOM 790 C C . LYS A 1 98 ? 5.012 3.302 7.346 1.00 97.69 98 LYS A C 1
ATOM 792 O O . LYS A 1 98 ? 4.260 2.387 7.026 1.00 97.69 98 LYS A O 1
ATOM 797 N N . VAL A 1 99 ? 6.046 3.659 6.583 1.00 97.62 99 VAL A N 1
ATOM 798 C CA . VAL A 1 99 ? 6.288 3.082 5.251 1.00 97.62 99 VAL A CA 1
ATOM 799 C C . VAL A 1 99 ? 7.297 1.943 5.318 1.00 97.62 99 VAL A C 1
ATOM 801 O O . VAL A 1 99 ? 8.398 2.087 5.838 1.00 97.62 99 VAL A O 1
ATOM 804 N N . VAL A 1 100 ? 6.938 0.819 4.707 1.00 97.44 100 VAL A N 1
ATOM 805 C CA . VAL A 1 100 ? 7.838 -0.291 4.404 1.00 97.44 100 VAL A CA 1
ATOM 806 C C . VAL A 1 100 ? 7.893 -0.426 2.886 1.00 97.44 100 VAL A C 1
ATOM 808 O O . VAL A 1 100 ? 6.898 -0.751 2.237 1.00 97.44 100 VAL A O 1
ATOM 811 N N . TYR A 1 101 ? 9.064 -0.146 2.321 1.00 97.44 101 TYR A N 1
ATOM 812 C CA . TYR A 1 101 ? 9.286 -0.075 0.880 1.00 97.44 101 TYR A CA 1
ATOM 813 C C . TYR A 1 101 ? 10.116 -1.264 0.383 1.00 97.44 101 TYR A C 1
ATOM 815 O O . TYR A 1 101 ? 11.099 -1.659 1.010 1.00 97.44 101 TYR A O 1
ATOM 823 N N . GLY A 1 102 ? 9.720 -1.842 -0.749 1.00 96.38 102 GLY A N 1
ATOM 824 C CA . GLY A 1 102 ? 10.462 -2.881 -1.451 1.00 96.38 102 GLY A CA 1
ATOM 825 C C . GLY A 1 102 ? 10.484 -2.646 -2.957 1.00 96.38 102 GLY A C 1
ATOM 826 O O . GLY A 1 102 ? 9.579 -2.035 -3.523 1.00 96.38 102 GLY A O 1
ATOM 827 N N . THR A 1 103 ? 11.506 -3.174 -3.623 1.00 96.19 103 THR A N 1
ATOM 828 C CA . THR A 1 103 ? 11.639 -3.112 -5.081 1.00 96.19 103 THR A CA 1
ATOM 829 C C . THR A 1 103 ? 11.613 -4.501 -5.707 1.00 96.19 103 THR A C 1
ATOM 831 O O . THR A 1 103 ? 11.974 -5.497 -5.077 1.00 96.19 103 THR A O 1
ATOM 834 N N . VAL A 1 104 ? 11.178 -4.579 -6.965 1.00 94.19 104 VAL A N 1
ATOM 835 C CA . VAL A 1 104 ? 11.270 -5.789 -7.786 1.00 94.19 104 VAL A CA 1
ATOM 836 C C . VAL A 1 104 ? 11.833 -5.464 -9.166 1.00 94.19 104 VAL A C 1
ATOM 838 O O . VAL A 1 104 ? 11.193 -4.803 -9.992 1.00 94.19 104 VAL A O 1
ATOM 841 N N . ALA A 1 105 ? 13.043 -5.957 -9.413 1.00 91.75 105 ALA A N 1
ATOM 842 C CA . ALA A 1 105 ? 13.667 -5.913 -10.724 1.00 91.75 105 ALA A CA 1
ATOM 843 C C . ALA A 1 105 ? 13.039 -6.980 -11.627 1.00 91.75 105 ALA A C 1
ATOM 845 O O . ALA A 1 105 ? 12.947 -8.151 -11.253 1.00 91.75 105 ALA A O 1
ATOM 846 N N . LEU A 1 106 ? 12.581 -6.568 -12.806 1.00 86.75 106 LEU A N 1
ATOM 847 C CA . LEU A 1 106 ? 12.050 -7.468 -13.837 1.00 86.75 106 LEU A CA 1
ATOM 848 C C . LEU A 1 106 ? 12.855 -7.349 -15.134 1.00 86.75 106 LEU A C 1
ATOM 850 O O . LEU A 1 106 ? 12.315 -7.501 -16.231 1.00 86.75 106 LEU A O 1
ATOM 854 N N . ASP A 1 107 ? 14.148 -7.076 -14.983 1.00 79.12 107 ASP A N 1
ATOM 855 C CA . ASP A 1 107 ? 15.096 -6.955 -16.083 1.00 79.12 107 ASP A CA 1
ATOM 856 C C . ASP A 1 107 ? 15.136 -8.238 -16.919 1.00 79.12 107 ASP A C 1
ATOM 858 O O . ASP A 1 107 ? 14.997 -9.351 -16.405 1.00 79.12 107 ASP A O 1
ATOM 862 N N . GLY A 1 108 ? 15.295 -8.078 -18.232 1.00 72.75 108 GLY A N 1
ATOM 863 C CA . GLY A 1 108 ? 15.393 -9.201 -19.168 1.00 72.75 108 GLY A CA 1
ATOM 864 C C . GLY A 1 108 ? 14.069 -9.894 -19.509 1.00 72.75 108 GLY A C 1
ATOM 865 O O . GLY A 1 108 ? 14.081 -10.846 -20.284 1.00 72.75 108 GLY A O 1
ATOM 866 N N . MET A 1 109 ? 12.925 -9.429 -18.992 1.00 80.69 109 MET A N 1
ATOM 867 C CA . MET A 1 109 ? 11.615 -9.897 -19.461 1.00 80.69 109 MET A CA 1
ATOM 868 C C . MET A 1 109 ? 11.308 -9.296 -20.844 1.00 80.69 109 MET A C 1
ATOM 870 O O . MET A 1 109 ? 11.297 -8.069 -20.969 1.00 80.69 109 MET A O 1
ATOM 874 N N . PRO A 1 110 ? 11.016 -10.108 -21.880 1.00 80.12 110 PRO A N 1
ATOM 875 C CA . PRO A 1 110 ? 10.646 -9.592 -23.195 1.00 80.12 110 PRO A CA 1
ATOM 876 C C . PRO A 1 110 ? 9.460 -8.622 -23.129 1.00 80.12 110 PRO A C 1
ATOM 878 O O . PRO A 1 110 ? 8.514 -8.825 -22.358 1.00 80.12 110 PRO A O 1
ATOM 881 N N . VAL A 1 111 ? 9.472 -7.583 -23.963 1.00 79.62 111 VAL A N 1
ATOM 882 C CA . VAL A 1 111 ? 8.295 -6.720 -24.147 1.00 79.62 111 VAL A CA 1
ATOM 883 C C . VAL A 1 111 ? 7.133 -7.579 -24.640 1.00 79.62 111 VAL A C 1
ATOM 885 O O . VAL A 1 111 ? 7.297 -8.372 -25.561 1.00 79.62 111 VAL A O 1
ATOM 888 N N . GLY A 1 112 ? 5.966 -7.441 -24.008 1.00 77.31 112 GLY A N 1
ATOM 889 C CA . GLY A 1 112 ? 4.816 -8.302 -24.304 1.00 77.31 112 GLY A CA 1
ATOM 890 C C . GLY A 1 112 ? 4.871 -9.685 -23.645 1.00 77.31 112 GLY A C 1
ATOM 891 O O . GLY A 1 112 ? 4.071 -10.545 -23.998 1.00 77.31 112 GLY A O 1
ATOM 892 N N . SER A 1 113 ? 5.779 -9.898 -22.680 1.00 83.31 113 SER A N 1
ATOM 893 C CA . SER A 1 113 ? 5.703 -11.048 -21.768 1.00 83.31 113 SER A CA 1
ATOM 894 C C . SER A 1 113 ? 4.311 -11.167 -21.154 1.00 83.31 113 SER A C 1
ATOM 896 O O . SER A 1 113 ? 3.644 -10.155 -20.931 1.00 83.31 113 SER A O 1
ATOM 898 N N . ASP A 1 114 ? 3.924 -12.397 -20.819 1.00 86.19 114 ASP A N 1
ATOM 899 C CA . ASP A 1 114 ? 2.643 -12.693 -20.184 1.00 86.19 114 ASP A CA 1
ATOM 900 C C . ASP A 1 114 ? 2.374 -11.758 -18.979 1.00 86.19 114 ASP A C 1
ATOM 902 O O . ASP A 1 114 ? 3.120 -11.791 -17.987 1.00 86.19 114 ASP A O 1
ATOM 906 N N . PRO A 1 115 ? 1.311 -10.930 -19.038 1.00 83.75 115 PRO A N 1
ATOM 907 C CA . P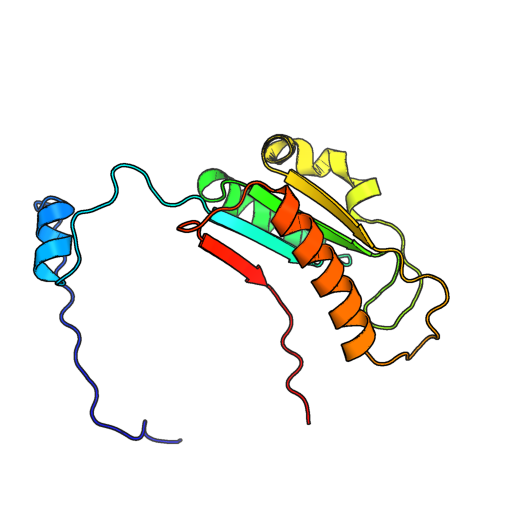RO A 1 115 ? 0.929 -10.044 -17.947 1.00 83.75 115 PRO A CA 1
ATOM 908 C C . PRO A 1 115 ? 0.719 -10.775 -16.617 1.00 83.75 115 PRO A C 1
ATOM 910 O O . PRO A 1 115 ? 1.065 -10.225 -15.569 1.00 83.75 115 PRO A O 1
ATOM 913 N N . PHE A 1 116 ? 0.221 -12.016 -16.635 1.00 85.75 116 PHE A N 1
ATOM 914 C CA . PHE A 1 116 ? -0.021 -12.789 -15.415 1.00 85.75 116 PHE A CA 1
ATOM 915 C C . PHE A 1 116 ? 1.284 -13.234 -14.750 1.00 85.75 116 PHE A C 1
ATOM 917 O O . PHE A 1 116 ? 1.413 -13.166 -13.525 1.00 85.75 116 PHE A O 1
ATOM 924 N N . LEU A 1 117 ? 2.297 -13.610 -15.535 1.00 87.81 117 LEU A N 1
ATOM 925 C CA . LEU A 1 117 ? 3.635 -13.906 -15.020 1.00 87.81 117 LEU A CA 1
ATOM 926 C C . LEU A 1 117 ? 4.274 -12.670 -14.366 1.00 87.81 117 LEU A C 1
ATOM 928 O O . LEU A 1 117 ? 4.842 -12.748 -13.272 1.00 87.81 117 LEU A O 1
ATOM 932 N N . LEU A 1 118 ? 4.161 -11.514 -15.022 1.00 88.31 118 LEU A N 1
ATOM 933 C CA . LEU A 1 118 ? 4.657 -10.232 -14.520 1.00 88.31 118 LEU A CA 1
ATOM 934 C C . LEU A 1 118 ? 3.944 -9.796 -13.231 1.00 88.31 118 LEU A C 1
ATOM 936 O O . LEU A 1 118 ? 4.579 -9.269 -12.311 1.00 88.31 118 LEU A O 1
ATOM 940 N N . GLU A 1 119 ? 2.634 -10.010 -13.152 1.00 87.25 119 GLU A N 1
ATOM 941 C CA . GLU A 1 119 ? 1.829 -9.778 -11.956 1.00 87.25 119 GLU A CA 1
ATOM 942 C C . GLU A 1 119 ? 2.223 -10.732 -10.821 1.00 87.25 119 GLU A C 1
ATOM 944 O O . GLU A 1 119 ? 2.429 -10.290 -9.690 1.00 87.25 119 GLU A O 1
ATOM 949 N N . SER A 1 120 ? 2.410 -12.018 -11.124 1.00 90.25 120 SER A N 1
ATOM 950 C CA . SER A 1 120 ? 2.821 -13.043 -10.160 1.00 90.25 120 SER A CA 1
ATOM 951 C C . SER A 1 120 ? 4.154 -12.697 -9.494 1.00 90.25 120 SER A C 1
ATOM 953 O O . SER A 1 120 ? 4.263 -12.730 -8.266 1.00 90.25 120 SER A O 1
ATOM 955 N N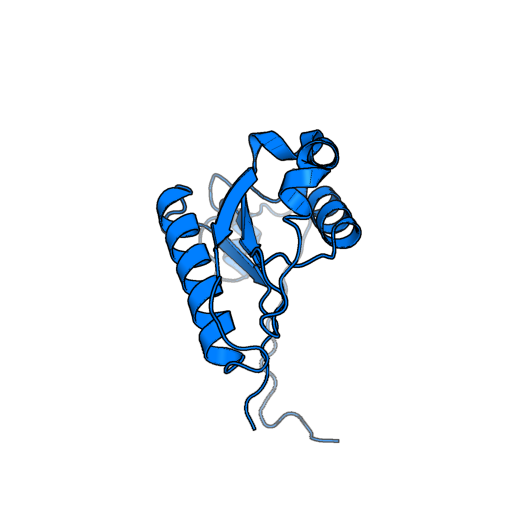 . LYS A 1 121 ? 5.151 -12.242 -10.268 1.00 91.75 121 LYS A N 1
ATOM 956 C CA . LYS A 1 121 ? 6.439 -11.787 -9.716 1.00 91.75 121 LYS A CA 1
ATOM 957 C C . LYS A 1 121 ? 6.276 -10.590 -8.768 1.00 91.75 121 LYS A C 1
ATOM 959 O O . LYS A 1 121 ? 6.854 -10.585 -7.680 1.00 91.75 121 LYS A O 1
ATOM 964 N N . ARG A 1 122 ? 5.446 -9.602 -9.127 1.00 90.94 122 ARG A N 1
ATOM 965 C CA . ARG A 1 122 ? 5.148 -8.441 -8.262 1.00 90.94 122 ARG A CA 1
ATOM 966 C C . ARG A 1 122 ? 4.409 -8.851 -6.983 1.00 90.94 122 ARG A C 1
ATOM 968 O O . ARG A 1 122 ? 4.772 -8.403 -5.897 1.00 90.94 122 ARG A O 1
ATOM 975 N N . ARG A 1 123 ? 3.426 -9.752 -7.081 1.00 91.75 123 ARG A N 1
ATOM 976 C CA . ARG A 1 123 ? 2.717 -10.324 -5.920 1.00 91.75 123 ARG A CA 1
ATOM 977 C C . ARG A 1 123 ? 3.654 -11.128 -5.020 1.00 91.75 123 ARG A C 1
ATOM 979 O O . ARG A 1 123 ? 3.565 -11.017 -3.802 1.00 91.75 123 ARG A O 1
ATOM 986 N N . GLY A 1 124 ? 4.594 -11.876 -5.594 1.00 94.44 124 GLY A N 1
ATOM 987 C CA . GLY A 1 124 ? 5.643 -12.581 -4.855 1.00 94.44 124 GLY A CA 1
ATOM 988 C C . GLY A 1 124 ? 6.533 -11.635 -4.042 1.00 94.44 124 GLY A C 1
ATOM 989 O O . GLY A 1 124 ? 6.829 -11.911 -2.874 1.00 94.44 124 GLY A O 1
ATOM 990 N N . ALA A 1 125 ? 6.901 -10.489 -4.620 1.00 95.06 125 ALA A N 1
ATOM 991 C CA . ALA A 1 125 ? 7.624 -9.437 -3.908 1.00 95.06 125 ALA A CA 1
ATOM 992 C C . ALA A 1 125 ? 6.784 -8.845 -2.762 1.00 95.06 125 ALA A C 1
ATOM 994 O O . ALA A 1 125 ? 7.281 -8.746 -1.639 1.00 95.06 125 ALA A O 1
ATOM 995 N N . MET A 1 126 ? 5.498 -8.558 -2.995 1.00 95.50 126 MET A N 1
ATOM 996 C CA . MET A 1 126 ? 4.588 -8.085 -1.942 1.00 95.50 126 MET A CA 1
ATOM 997 C C . MET A 1 126 ? 4.421 -9.109 -0.812 1.00 95.50 126 MET A C 1
ATOM 999 O O . MET A 1 126 ? 4.483 -8.744 0.357 1.00 95.50 126 MET A O 1
ATOM 1003 N N . ASN A 1 127 ? 4.303 -10.400 -1.127 1.00 95.00 127 ASN A N 1
ATOM 1004 C CA . ASN A 1 127 ? 4.244 -11.463 -0.120 1.00 95.00 127 ASN A CA 1
ATOM 1005 C C . ASN A 1 127 ? 5.509 -11.497 0.750 1.00 95.00 127 ASN A C 1
ATOM 1007 O O . ASN A 1 127 ? 5.437 -11.715 1.959 1.00 95.00 127 ASN A O 1
ATOM 1011 N N . SER A 1 128 ? 6.678 -11.277 0.148 1.00 95.19 128 SER A N 1
ATOM 1012 C CA . SER A 1 128 ? 7.942 -11.191 0.884 1.00 95.19 128 SER A CA 1
ATOM 1013 C C . SER A 1 128 ? 8.026 -9.940 1.759 1.00 95.19 128 SER A C 1
ATOM 1015 O O . SER A 1 128 ? 8.573 -10.017 2.857 1.00 95.19 128 SER A O 1
ATOM 1017 N N . LEU A 1 129 ? 7.465 -8.816 1.302 1.00 95.69 129 LEU A N 1
ATOM 1018 C CA . LEU A 1 129 ? 7.389 -7.575 2.070 1.00 95.69 129 LEU A CA 1
ATOM 1019 C C . LEU A 1 129 ? 6.449 -7.718 3.275 1.00 95.69 129 LEU A C 1
ATOM 1021 O O . LEU A 1 129 ? 6.846 -7.404 4.393 1.00 95.69 129 LEU A O 1
ATOM 1025 N N . LEU A 1 130 ? 5.258 -8.290 3.064 1.00 95.38 130 LEU A N 1
ATOM 1026 C CA . LEU A 1 130 ? 4.284 -8.614 4.112 1.00 95.38 130 LEU A CA 1
ATOM 1027 C C . LEU A 1 130 ? 4.901 -9.485 5.210 1.00 95.38 130 LEU A C 1
ATOM 1029 O O . LEU A 1 130 ? 4.800 -9.163 6.387 1.00 95.38 130 LEU A O 1
ATOM 1033 N N . ARG A 1 131 ? 5.614 -10.558 4.848 1.00 93.88 131 ARG A N 1
ATOM 1034 C CA . ARG A 1 131 ? 6.255 -11.443 5.840 1.00 93.88 131 ARG A CA 1
ATOM 1035 C C . ARG A 1 131 ? 7.250 -10.729 6.756 1.00 93.88 131 ARG A C 1
ATOM 1037 O O . ARG A 1 131 ? 7.455 -11.175 7.878 1.00 93.88 131 ARG A O 1
ATOM 1044 N N . ARG A 1 132 ? 7.873 -9.644 6.290 1.00 94.31 132 ARG A N 1
ATOM 1045 C CA . ARG A 1 132 ? 8.848 -8.866 7.068 1.00 94.31 132 ARG A CA 1
ATOM 1046 C C . ARG A 1 132 ? 8.262 -7.596 7.689 1.00 94.31 132 ARG A C 1
ATOM 1048 O O . ARG A 1 132 ? 8.978 -6.914 8.409 1.00 94.31 132 ARG A O 1
ATOM 1055 N N . SER A 1 133 ? 6.988 -7.277 7.447 1.00 94.62 133 SER A N 1
ATOM 1056 C CA . SER A 1 133 ? 6.356 -6.049 7.951 1.00 94.62 133 SER A CA 1
ATOM 1057 C C . SER A 1 133 ? 5.884 -6.141 9.403 1.00 94.62 133 SER A C 1
ATOM 1059 O O . SER A 1 133 ? 5.395 -5.155 9.945 1.00 94.62 133 SER A O 1
ATOM 1061 N N . GLY A 1 134 ? 5.959 -7.325 10.021 1.00 94.00 134 GLY A N 1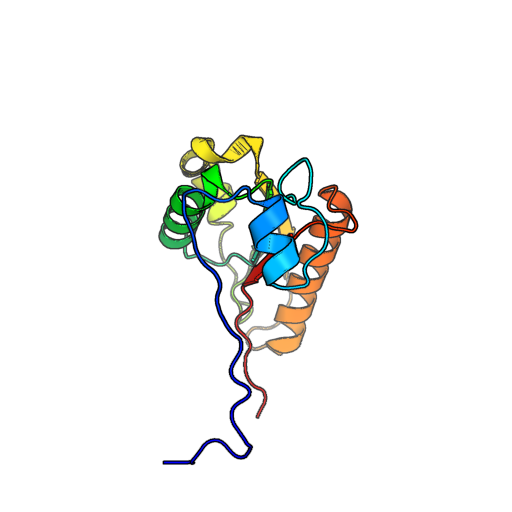
ATOM 1062 C CA . GLY A 1 134 ? 5.417 -7.564 11.361 1.00 94.00 134 GLY A CA 1
ATOM 1063 C C . GLY A 1 134 ? 3.887 -7.678 11.409 1.00 94.00 134 GLY A C 1
ATOM 1064 O O . GLY A 1 134 ? 3.303 -7.567 12.493 1.00 94.00 134 GLY A O 1
ATOM 1065 N N . ILE A 1 135 ? 3.235 -7.887 10.256 1.00 95.38 135 ILE A N 1
ATOM 1066 C CA . ILE A 1 135 ? 1.812 -8.248 10.200 1.00 95.38 135 ILE A CA 1
ATOM 1067 C C . ILE A 1 135 ? 1.599 -9.603 10.888 1.00 95.38 135 ILE A C 1
ATOM 1069 O O . ILE A 1 135 ? 2.408 -10.521 10.747 1.00 95.38 135 ILE A O 1
ATOM 1073 N N . ALA A 1 136 ? 0.521 -9.719 11.652 1.00 95.00 136 ALA A N 1
ATOM 1074 C CA . ALA A 1 136 ? 0.209 -10.876 12.475 1.00 95.00 136 ALA A CA 1
ATOM 1075 C C . ALA A 1 136 ? -1.262 -11.289 12.329 1.00 95.00 136 ALA A C 1
ATOM 1077 O O . ALA A 1 136 ? -2.089 -10.582 11.747 1.00 95.00 136 ALA A O 1
ATOM 1078 N N . SER A 1 137 ? -1.595 -12.460 12.877 1.00 93.38 137 SER A N 1
ATOM 1079 C CA . SER A 1 137 ? -2.981 -12.925 12.922 1.00 93.38 137 SER A CA 1
ATOM 1080 C C . SER A 1 137 ? -3.858 -11.911 13.659 1.00 93.38 137 SER A C 1
ATOM 1082 O O . SER A 1 137 ? -3.527 -11.475 14.759 1.00 93.38 137 SER A O 1
ATOM 1084 N N . GLY A 1 138 ? -4.980 -11.538 13.044 1.00 91.00 138 GLY A N 1
ATOM 1085 C CA . GLY A 1 138 ? -5.903 -10.542 13.583 1.00 91.00 138 GLY A CA 1
ATOM 1086 C C . GLY A 1 138 ? -5.746 -9.136 12.997 1.00 91.00 138 GLY A C 1
ATOM 1087 O O . GLY A 1 138 ? -6.679 -8.341 13.127 1.00 91.00 138 GLY A O 1
ATOM 1088 N N . ASP A 1 139 ? -4.654 -8.840 12.296 1.00 95.44 139 ASP A N 1
ATOM 1089 C CA . ASP A 1 139 ? -4.518 -7.585 11.557 1.00 95.44 139 ASP A CA 1
ATOM 1090 C C . ASP A 1 139 ? -5.388 -7.572 10.292 1.00 95.44 139 ASP A C 1
ATOM 1092 O O . ASP A 1 139 ? -5.821 -8.611 9.786 1.00 95.44 139 ASP A O 1
ATOM 1096 N N . LEU A 1 140 ? -5.652 -6.372 9.781 1.00 95.44 140 LEU A N 1
ATOM 1097 C CA . LEU A 1 140 ? -6.393 -6.151 8.545 1.00 95.44 140 LEU A CA 1
ATOM 1098 C C . LEU A 1 140 ? -5.427 -5.744 7.434 1.00 95.44 140 LEU A C 1
ATOM 1100 O O . LEU A 1 140 ? -4.574 -4.883 7.635 1.00 95.44 140 LEU A O 1
ATOM 1104 N N . LEU A 1 141 ? -5.591 -6.337 6.254 1.00 95.00 141 LEU A N 1
ATOM 1105 C CA . LEU A 1 141 ? -4.829 -5.999 5.058 1.00 95.00 141 LEU A CA 1
ATOM 1106 C C . LEU A 1 141 ? -5.774 -5.424 4.005 1.00 95.00 141 LEU A C 1
ATOM 1108 O O . LEU A 1 141 ? -6.660 -6.127 3.516 1.00 95.00 141 LEU A O 1
ATOM 1112 N N . THR A 1 142 ? -5.559 -4.172 3.616 1.00 93.19 142 THR A N 1
ATOM 1113 C CA . THR A 1 142 ? -6.122 -3.618 2.387 1.00 93.19 142 THR A CA 1
ATOM 1114 C C . THR A 1 142 ? -5.123 -3.847 1.265 1.00 93.19 142 THR A C 1
ATOM 1116 O O . THR A 1 142 ? -3.956 -3.483 1.368 1.00 93.19 142 THR A O 1
ATOM 1119 N N . HIS A 1 143 ? -5.561 -4.499 0.191 1.00 83.38 143 HIS A N 1
ATOM 1120 C CA . HIS A 1 143 ? -4.706 -4.795 -0.950 1.00 83.38 143 HIS A CA 1
ATOM 1121 C C . HIS A 1 143 ? -5.440 -4.422 -2.229 1.00 83.38 143 HIS A C 1
ATOM 1123 O O . HIS A 1 143 ? -6.448 -5.036 -2.579 1.00 83.38 143 HIS A O 1
ATOM 1129 N N . ASN A 1 144 ? -4.918 -3.435 -2.949 1.00 70.25 144 ASN A N 1
ATOM 1130 C CA . ASN A 1 144 ? -5.459 -3.076 -4.249 1.00 70.25 144 ASN A CA 1
ATOM 1131 C C . ASN A 1 144 ? -4.715 -3.857 -5.326 1.00 70.25 144 ASN A C 1
ATOM 1133 O O . ASN A 1 144 ? -3.561 -3.563 -5.630 1.00 70.25 144 ASN A O 1
ATOM 1137 N N . THR A 1 145 ? -5.395 -4.818 -5.946 1.00 54.47 145 THR A N 1
ATOM 1138 C CA . THR A 1 145 ? -4.963 -5.326 -7.248 1.00 54.47 145 THR A CA 1
ATOM 1139 C C . THR A 1 145 ? -5.981 -5.026 -8.308 1.00 54.47 145 THR A C 1
ATOM 1141 O O . THR A 1 145 ? -7.173 -5.256 -8.114 1.00 54.47 145 THR A O 1
ATO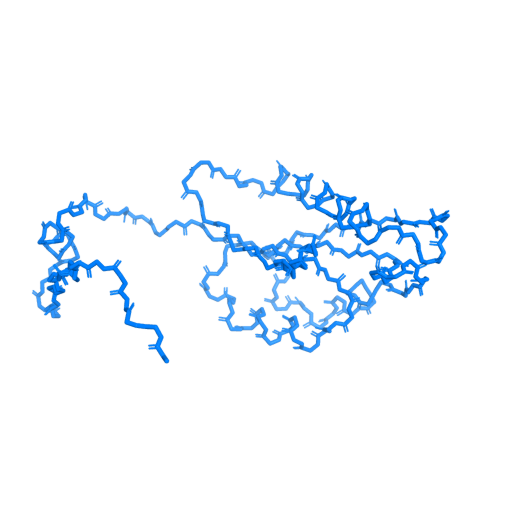M 1144 N N . LYS A 1 146 ? -5.488 -4.594 -9.467 1.00 48.41 146 LYS A N 1
ATOM 1145 C CA . LYS A 1 146 ? -6.244 -4.691 -10.705 1.00 48.41 146 LYS A CA 1
ATOM 1146 C C . LYS A 1 146 ? -6.502 -6.179 -10.951 1.00 48.41 146 LYS A C 1
ATOM 1148 O O . LYS A 1 146 ? -5.582 -6.919 -11.272 1.00 48.41 146 LYS A O 1
ATOM 1153 N N . GLN A 1 147 ? -7.732 -6.628 -10.729 1.00 34.09 147 GLN A N 1
ATOM 1154 C CA . GLN A 1 147 ? -8.156 -7.953 -11.153 1.00 34.09 147 GLN A CA 1
ATOM 1155 C C . GLN A 1 147 ? -8.415 -7.859 -12.656 1.00 34.09 147 GLN A C 1
ATOM 1157 O O . GLN A 1 147 ? -9.451 -7.346 -13.081 1.00 34.09 147 GLN A O 1
ATOM 1162 N N . VAL A 1 148 ? -7.450 -8.282 -13.472 1.00 38.09 148 VAL A N 1
ATOM 1163 C CA . VAL A 1 148 ? -7.731 -8.533 -14.886 1.00 38.09 148 VAL A CA 1
ATOM 1164 C C . VAL A 1 148 ? -8.604 -9.783 -14.901 1.00 38.09 148 VAL A C 1
ATOM 1166 O O . VAL A 1 148 ? -8.142 -10.869 -14.558 1.00 38.09 148 VAL A O 1
ATOM 1169 N N . ARG A 1 149 ? -9.903 -9.628 -15.185 1.00 31.67 149 ARG A N 1
ATOM 1170 C CA . ARG A 1 149 ? -10.772 -10.783 -15.431 1.00 31.67 149 ARG A CA 1
ATOM 1171 C C . ARG A 1 149 ? -10.201 -11.503 -16.652 1.00 31.67 149 ARG A C 1
ATOM 1173 O O . ARG A 1 149 ? -10.127 -10.900 -17.719 1.00 31.67 149 ARG A O 1
ATOM 1180 N N . GLY A 1 150 ? -9.732 -12.734 -16.458 1.00 34.16 150 GLY A N 1
ATOM 1181 C CA . GLY A 1 150 ? -9.348 -13.614 -17.556 1.00 34.16 150 GLY A CA 1
ATOM 1182 C C . GLY A 1 150 ? -10.547 -13.861 -18.470 1.00 34.16 150 GLY A C 1
ATOM 1183 O O . GLY A 1 150 ? -11.678 -13.945 -17.980 1.00 34.16 150 GLY A O 1
ATOM 1184 N N . ALA A 1 151 ? -10.268 -13.885 -19.773 1.00 32.09 151 ALA A N 1
ATOM 1185 C CA . ALA A 1 151 ? -11.171 -14.363 -20.813 1.00 32.09 151 ALA A CA 1
ATOM 1186 C C . ALA A 1 151 ? -11.455 -15.862 -20.651 1.00 32.09 151 ALA A C 1
ATOM 1188 O O . ALA A 1 151 ? -10.563 -16.567 -20.121 1.00 32.09 151 ALA A O 1
#

Nearest PDB structures (foldseek):
  8q43-assembly1_B  TM=6.391E-01  e=1.292E-01  Thermoanaerobacter brockii subsp. finnii Ako-1
  8q44-assembly1_B  TM=6.418E-01  e=2.047E-01  Thermoanaerobacter brockii subsp. finnii Ako-1
  1z85-assembly2_B  TM=4.448E-01  e=9.286E-01  Thermotoga maritima MSB8
  2wtz-assembly2_B  TM=4.684E-01  e=2.044E+00  Mycobacterium tuberculosis H37Rv
  3ag5-assembly1_B  TM=3.801E-01  e=1.914E+00  Staphylococcus aureus subsp. aureus NCTC 8325

Solvent-accessible surface area (backbone atoms only — not comparable to full-atom values): 9488 Å² total; per-residue (Å²): 132,86,74,78,89,66,87,83,80,86,75,85,82,84,82,61,92,93,52,54,68,53,58,47,28,49,75,69,73,41,68,77,69,70,96,60,83,68,51,27,36,42,40,41,76,48,73,77,61,59,69,61,51,51,52,50,46,64,75,37,53,92,70,46,59,33,41,36,39,34,38,34,43,39,47,84,52,43,44,80,43,71,53,56,62,76,78,43,48,79,82,44,58,92,49,49,96,32,54,48,78,47,77,44,84,61,80,90,50,55,72,72,47,61,51,66,61,58,48,49,55,52,51,53,49,45,53,57,49,48,73,71,66,74,73,56,94,77,51,44,78,49,69,71,69,89,77,76,79,78,130

Organism: Acorus calamus (NCBI:txid4465)

pLDDT: mean 88.55, std 13.55, range [31.67, 98.19]

Radius of gyration: 20.38 Å; Cα contacts (8 Å, |Δi|>4): 178; chains: 1; bounding box: 50×29×49 Å